Protein AF-A0AA43CRG2-F1 (afdb_monomer_lite)

pLDDT: mean 70.14, std 18.98, range [36.22, 90.38]

Radius of gyration: 13.81 Å; chains: 1; bounding box: 22×43×37 Å

Foldseek 3Di:
DDDDPPPPPLLVVVLVVQPVPDDDDCQLVVLVVVLVLCVVLVPDPVLSVVSVCQCVVVVSGHDSVSVSVSLVVDDPSSNVSSSVVD

Secondary structure (DSSP, 8-state):
------SSSSHHHHHHHHHTT-SSSTHHHHHHHHHHHHHHTT--HHHHHHHHHHHHHTTT---HHHHHHHHTTS-HHHHHHHHHH-

Structure (mmCIF, N/CA/C/O backbone):
data_AF-A0AA43CRG2-F1
#
_entry.id   AF-A0AA43CRG2-F1
#
loop_
_atom_site.group_PDB
_atom_site.id
_atom_site.type_symbol
_atom_site.label_atom_id
_atom_site.label_alt_id
_atom_site.label_comp_id
_atom_site.label_asym_id
_atom_site.label_entity_id
_atom_site.label_seq_id
_atom_site.pdbx_PDB_ins_code
_atom_site.Cartn_x
_atom_site.Cartn_y
_atom_site.Cartn_z
_atom_site.occupancy
_atom_site.B_iso_or_equiv
_atom_site.auth_seq_id
_atom_site.auth_comp_id
_atom_site.auth_asym_id
_atom_site.auth_atom_id
_atom_site.pdbx_PDB_model_num
ATOM 1 N N . MET A 1 1 ? 2.010 -34.994 -16.116 1.00 36.78 1 MET A N 1
ATOM 2 C CA . MET A 1 1 ? 2.785 -33.942 -15.424 1.00 36.78 1 MET A CA 1
ATOM 3 C C . MET A 1 1 ? 2.161 -33.715 -14.059 1.00 36.78 1 MET A C 1
ATOM 5 O O . MET A 1 1 ? 0.943 -33.733 -13.952 1.00 36.78 1 MET A O 1
ATOM 9 N N . LYS A 1 2 ? 3.006 -33.673 -13.028 1.00 36.22 2 LYS A N 1
ATOM 10 C CA . LYS A 1 2 ? 2.682 -33.659 -11.595 1.00 36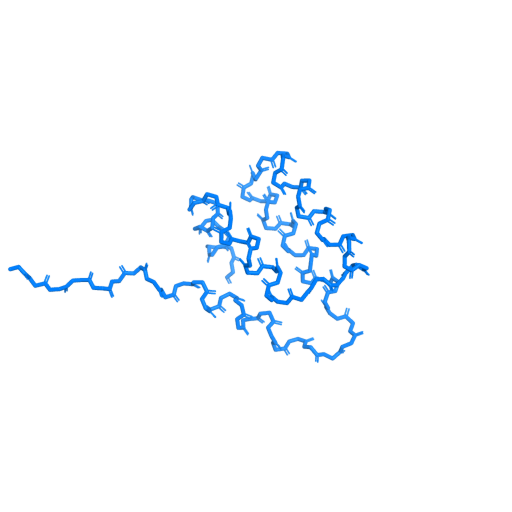.22 2 LYS A CA 1
ATOM 11 C C . LYS A 1 2 ? 2.285 -32.229 -11.178 1.00 36.22 2 LYS A C 1
ATOM 13 O O . LYS A 1 2 ? 2.854 -31.281 -11.703 1.00 36.22 2 LYS A O 1
ATOM 18 N N . MET A 1 3 ? 1.294 -32.108 -10.294 1.00 43.59 3 MET A N 1
ATOM 19 C CA . MET A 1 3 ? 0.744 -30.859 -9.746 1.00 43.59 3 MET A CA 1
ATOM 20 C C . MET A 1 3 ? 1.805 -29.991 -9.056 1.00 43.59 3 MET A C 1
ATOM 22 O O . MET A 1 3 ? 2.525 -30.520 -8.216 1.00 43.59 3 MET A O 1
ATOM 26 N N . ASN A 1 4 ? 1.769 -28.674 -9.295 1.00 38.41 4 ASN A N 1
ATOM 27 C CA . ASN A 1 4 ? 2.332 -27.656 -8.403 1.00 38.41 4 ASN A CA 1
ATOM 28 C C . ASN A 1 4 ? 1.243 -26.597 -8.113 1.00 38.41 4 ASN A C 1
ATOM 30 O O . ASN A 1 4 ? 1.073 -25.679 -8.911 1.00 38.41 4 ASN A O 1
ATOM 34 N N . PRO A 1 5 ? 0.464 -26.716 -7.024 1.00 42.19 5 PRO A N 1
ATOM 35 C CA . PRO A 1 5 ? -0.341 -25.630 -6.485 1.00 42.19 5 PRO A CA 1
ATOM 36 C C . PRO A 1 5 ? 0.492 -24.925 -5.407 1.00 42.19 5 PRO A C 1
ATOM 38 O O . PRO A 1 5 ? 0.371 -25.216 -4.223 1.00 42.19 5 PRO A O 1
ATOM 41 N N . ILE A 1 6 ? 1.417 -24.070 -5.822 1.00 47.72 6 ILE A N 1
ATOM 42 C CA . ILE A 1 6 ? 2.234 -23.235 -4.933 1.00 47.72 6 ILE A CA 1
ATOM 43 C C . ILE A 1 6 ? 2.138 -21.830 -5.537 1.00 47.72 6 ILE A C 1
ATOM 45 O O . ILE A 1 6 ? 2.144 -21.742 -6.760 1.00 47.72 6 ILE A O 1
ATOM 49 N N . PHE A 1 7 ? 2.003 -20.786 -4.714 1.00 45.81 7 PHE A N 1
ATOM 50 C CA . PHE A 1 7 ? 1.623 -19.390 -5.043 1.00 45.81 7 PHE A CA 1
ATOM 51 C C . PHE A 1 7 ? 0.137 -19.019 -4.898 1.00 45.81 7 PHE A C 1
ATOM 53 O O . PHE A 1 7 ? -0.411 -18.266 -5.692 1.00 45.81 7 PHE A O 1
ATOM 60 N N . LYS A 1 8 ? -0.535 -19.515 -3.853 1.00 43.75 8 LYS A N 1
ATOM 61 C CA . LYS A 1 8 ? -1.760 -18.879 -3.313 1.00 43.75 8 LYS A CA 1
ATOM 62 C C . LYS A 1 8 ? -1.779 -18.876 -1.781 1.00 43.75 8 LYS A C 1
ATOM 64 O O . LYS A 1 8 ? -2.816 -19.128 -1.178 1.00 43.75 8 LYS A O 1
ATOM 69 N N . LEU A 1 9 ? -0.611 -18.727 -1.158 1.00 43.78 9 LEU A N 1
ATOM 70 C CA . LEU A 1 9 ? -0.457 -18.881 0.294 1.00 43.78 9 LEU A CA 1
ATOM 71 C C . LEU A 1 9 ? 0.223 -17.693 0.990 1.00 43.78 9 LEU A C 1
ATOM 73 O O . LEU A 1 9 ? 0.209 -17.686 2.214 1.00 43.78 9 LEU A O 1
ATOM 77 N N . SER A 1 10 ? 0.751 -16.698 0.265 1.00 45.88 10 SER A N 1
ATOM 78 C CA . SER A 1 10 ? 1.452 -15.569 0.902 1.00 45.88 10 SER A CA 1
ATOM 79 C C . SER A 1 10 ? 0.522 -14.485 1.452 1.00 45.88 10 SER A C 1
ATOM 81 O O . SER A 1 10 ? 0.746 -14.020 2.561 1.00 45.88 10 SER A O 1
ATOM 83 N N . THR A 1 11 ? -0.602 -14.173 0.798 1.00 45.66 11 THR A N 1
ATOM 84 C CA . THR A 1 11 ? -1.463 -13.054 1.243 1.00 45.66 11 THR A CA 1
ATOM 85 C C . THR A 1 11 ? -2.169 -13.278 2.586 1.00 45.66 11 THR A C 1
ATOM 87 O O . THR A 1 11 ? -2.609 -12.327 3.218 1.00 45.66 11 THR A O 1
ATOM 90 N N . VAL A 1 12 ? -2.263 -14.522 3.071 1.00 48.56 12 VAL A N 1
ATOM 91 C CA . VAL A 1 12 ? -2.911 -14.824 4.364 1.00 48.56 12 VAL A CA 1
ATOM 92 C C . VAL A 1 12 ? -1.955 -14.629 5.548 1.00 48.56 12 VAL A C 1
ATOM 94 O O . VAL A 1 12 ? -2.409 -14.427 6.672 1.00 48.56 12 VAL A O 1
ATOM 97 N N . ALA A 1 13 ? -0.639 -14.705 5.327 1.00 47.16 13 ALA A N 1
ATOM 98 C CA . ALA A 1 13 ? 0.335 -14.592 6.411 1.00 47.16 13 ALA A CA 1
ATOM 99 C C . ALA A 1 13 ? 0.505 -13.136 6.873 1.00 47.16 13 ALA A C 1
ATOM 101 O O . ALA A 1 13 ? 0.500 -12.889 8.079 1.00 47.16 13 ALA A O 1
ATOM 102 N N . LEU A 1 14 ? 0.544 -12.191 5.928 1.00 49.94 14 LEU A N 1
ATOM 103 C CA . LEU A 1 14 ? 0.693 -10.762 6.211 1.00 49.94 14 LEU A CA 1
ATOM 104 C C . LEU A 1 14 ? -0.531 -10.194 6.960 1.00 49.94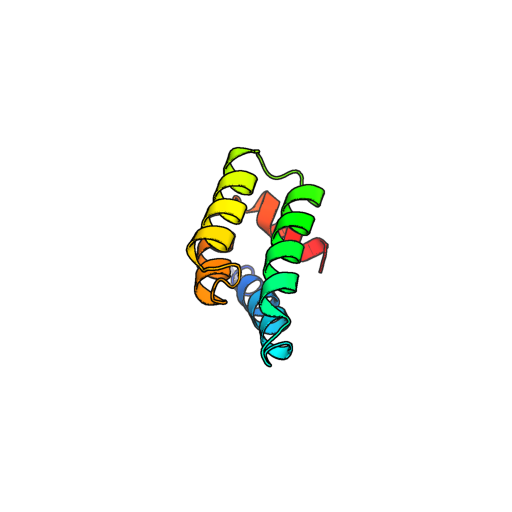 14 LEU A C 1
ATOM 106 O O . LEU A 1 14 ? -0.391 -9.525 7.983 1.00 49.94 14 LEU A O 1
ATOM 110 N N . ALA A 1 15 ? -1.746 -10.568 6.539 1.00 48.66 15 ALA A N 1
ATOM 111 C CA . ALA A 1 15 ? -2.991 -10.185 7.215 1.00 48.66 15 ALA A CA 1
ATOM 112 C C . ALA A 1 15 ? -3.056 -10.703 8.670 1.00 48.66 15 ALA A C 1
ATOM 114 O O . ALA A 1 15 ? -3.470 -10.004 9.599 1.00 48.66 15 ALA A O 1
ATOM 115 N N . ALA A 1 16 ? -2.560 -11.924 8.903 1.00 46.44 16 ALA A N 1
ATOM 116 C CA . ALA A 1 16 ? -2.536 -12.528 10.231 1.00 46.44 16 ALA A CA 1
ATOM 117 C C . ALA A 1 16 ? -1.488 -11.907 11.176 1.00 46.44 16 ALA A C 1
ATOM 119 O O . ALA A 1 16 ? -1.711 -11.903 12.391 1.00 46.44 16 ALA A O 1
ATOM 120 N N . ALA A 1 17 ? -0.375 -11.377 10.654 1.00 48.47 17 ALA A N 1
ATOM 121 C CA . ALA A 1 17 ? 0.638 -10.678 11.451 1.00 48.47 17 ALA A CA 1
ATOM 122 C C . ALA A 1 17 ? 0.107 -9.341 12.004 1.00 48.47 17 ALA A C 1
ATOM 124 O O . ALA A 1 17 ? 0.317 -9.032 13.180 1.00 48.47 17 ALA A O 1
ATOM 125 N N . LEU A 1 18 ? -0.695 -8.624 11.211 1.00 49.09 18 LEU A N 1
ATOM 126 C CA . LEU A 1 18 ? -1.373 -7.386 11.618 1.00 49.09 18 LEU A CA 1
ATOM 127 C C . LEU A 1 18 ? -2.469 -7.641 12.683 1.00 49.09 18 LEU A C 1
ATOM 129 O O . LEU A 1 18 ? -2.753 -6.818 13.548 1.00 49.09 18 LEU A O 1
ATOM 133 N N . CYS A 1 19 ? -3.068 -8.832 12.727 1.00 43.38 19 CYS A N 1
ATOM 134 C CA . CYS A 1 19 ? -4.198 -9.104 13.626 1.00 43.38 19 CYS A CA 1
ATOM 135 C C . CYS A 1 19 ? -3.871 -9.191 15.129 1.00 43.38 19 CYS A C 1
ATOM 137 O O . CYS A 1 19 ? -4.758 -8.983 15.967 1.00 43.38 19 CYS A O 1
ATOM 139 N N . VAL A 1 20 ? -2.633 -9.518 15.517 1.00 45.72 20 VAL A N 1
ATOM 140 C CA . VAL A 1 20 ? -2.279 -9.808 16.929 1.00 45.72 20 VAL A CA 1
ATOM 141 C C . VAL A 1 20 ? -2.056 -8.532 17.764 1.00 45.72 20 VAL A C 1
ATOM 143 O O . VAL A 1 20 ? -1.887 -8.581 18.984 1.00 45.72 20 VAL A O 1
ATOM 146 N N . SER A 1 21 ? -2.150 -7.361 17.139 1.00 37.72 21 SER A N 1
ATOM 147 C CA . SER A 1 21 ? -1.905 -6.049 17.744 1.00 37.72 21 SER A CA 1
ATOM 148 C C . SER A 1 21 ? -3.171 -5.304 18.188 1.00 37.72 21 SER A C 1
ATOM 150 O O . SER A 1 21 ? -3.116 -4.126 18.537 1.00 37.72 21 SER A O 1
ATOM 152 N N . THR A 1 22 ? -4.346 -5.929 18.187 1.00 44.81 22 THR A N 1
ATOM 153 C CA . THR A 1 22 ? -5.613 -5.179 18.188 1.00 44.81 22 THR A CA 1
ATOM 154 C C . THR A 1 22 ? -6.264 -5.030 19.569 1.00 44.81 22 THR A C 1
ATOM 156 O O . THR A 1 22 ? -7.281 -5.632 19.897 1.00 44.81 22 THR A O 1
ATOM 159 N N . VAL A 1 23 ? -5.726 -4.114 20.381 1.00 42.00 23 VAL A N 1
ATOM 160 C CA . VAL A 1 23 ? -6.519 -3.396 21.399 1.00 42.00 23 VAL A CA 1
ATOM 161 C C . VAL A 1 23 ? -6.184 -1.899 21.380 1.00 42.00 23 VAL A C 1
ATOM 163 O O . VAL A 1 23 ? -5.374 -1.386 22.144 1.00 42.00 23 VAL A O 1
ATOM 166 N N . ASN A 1 24 ? -6.886 -1.197 20.485 1.00 36.81 24 ASN A N 1
ATOM 167 C CA . ASN A 1 24 ? -7.322 0.204 20.593 1.00 36.81 24 ASN A CA 1
ATOM 168 C C . ASN A 1 24 ? -6.318 1.365 20.385 1.00 36.81 24 ASN A C 1
ATOM 170 O O . ASN A 1 24 ? -6.733 2.515 20.499 1.00 36.81 24 ASN A O 1
ATOM 174 N N . ALA A 1 25 ? -5.051 1.121 20.031 1.00 37.88 25 ALA A N 1
ATOM 175 C CA . ALA A 1 25 ? -4.111 2.203 19.664 1.00 37.88 25 ALA A CA 1
ATOM 176 C C . ALA A 1 25 ? -3.156 1.890 18.491 1.00 37.88 25 ALA A C 1
ATOM 178 O O . ALA A 1 25 ? -2.599 2.818 17.916 1.00 37.88 25 ALA A O 1
ATOM 179 N N . LYS A 1 26 ? -3.003 0.616 18.105 1.00 42.12 26 LYS A N 1
ATOM 180 C CA . LYS A 1 26 ? -2.005 0.163 17.118 1.00 42.12 26 LYS A CA 1
ATOM 181 C C . LYS A 1 26 ? -2.430 0.205 15.647 1.00 42.12 26 LYS A C 1
ATOM 183 O O . LYS A 1 26 ? -1.571 0.212 14.783 1.00 42.12 26 LYS A O 1
ATOM 188 N N . HIS A 1 27 ? -3.724 0.318 15.346 1.00 49.38 27 HIS A N 1
ATOM 189 C CA . HIS A 1 27 ? -4.198 0.378 13.952 1.00 49.38 27 HIS A CA 1
ATOM 190 C C . HIS A 1 27 ? -3.695 1.607 13.173 1.00 49.38 27 HIS A C 1
ATOM 192 O O . HIS A 1 27 ? -3.727 1.611 11.946 1.00 49.38 27 HIS A O 1
ATOM 198 N N . HIS A 1 28 ? -3.281 2.667 13.876 1.00 50.81 28 HIS A N 1
ATOM 199 C CA . HIS A 1 28 ? -2.646 3.820 13.236 1.00 50.81 28 HIS A CA 1
ATOM 200 C C . HIS A 1 28 ? -1.198 3.505 12.853 1.00 50.81 28 HIS A C 1
ATOM 202 O O . HIS A 1 28 ? -0.767 3.910 11.783 1.00 50.81 28 HIS A O 1
ATOM 208 N N . GLU A 1 29 ? -0.484 2.759 13.703 1.00 59.47 29 GLU A N 1
ATOM 209 C CA . GLU A 1 29 ? 0.898 2.339 13.452 1.00 59.47 29 GLU A CA 1
ATOM 210 C C . GLU A 1 29 ? 0.941 1.392 12.248 1.00 59.47 29 GLU A C 1
ATOM 212 O O . GLU A 1 29 ? 1.670 1.660 11.311 1.00 59.47 29 GLU A O 1
ATOM 217 N N . GLU A 1 30 ? 0.033 0.416 12.166 1.00 63.41 30 GLU A N 1
ATOM 218 C CA . GLU A 1 30 ? -0.057 -0.534 11.038 1.00 63.41 30 GLU A CA 1
ATOM 219 C C . GLU A 1 30 ? -0.350 0.138 9.686 1.00 63.41 30 GLU A C 1
ATOM 221 O O . GLU A 1 30 ? 0.117 -0.283 8.628 1.00 63.41 30 GLU A O 1
ATOM 226 N N . ALA A 1 31 ? -1.140 1.210 9.711 1.00 68.19 31 ALA A N 1
ATOM 227 C CA . ALA A 1 31 ? -1.412 2.019 8.533 1.00 68.19 31 ALA A CA 1
ATOM 228 C C . ALA A 1 31 ? -0.187 2.840 8.101 1.00 68.19 31 ALA A C 1
ATOM 230 O O . ALA A 1 31 ? 0.022 3.050 6.905 1.00 68.19 31 ALA A O 1
ATOM 231 N N . GLU A 1 32 ? 0.594 3.341 9.058 1.00 74.00 32 GLU A N 1
ATOM 232 C CA . GLU A 1 32 ? 1.838 4.057 8.779 1.00 74.00 32 GLU A CA 1
ATOM 233 C C . GLU A 1 32 ? 2.964 3.105 8.351 1.00 74.00 32 GLU A C 1
ATOM 235 O O . GLU A 1 32 ? 3.710 3.463 7.439 1.00 74.00 32 GLU A O 1
ATOM 240 N N . ASP A 1 33 ? 3.009 1.891 8.902 1.00 78.69 33 ASP A N 1
ATOM 241 C CA . ASP A 1 33 ? 3.928 0.815 8.521 1.00 78.69 33 ASP A CA 1
ATOM 242 C C . ASP A 1 33 ? 3.704 0.423 7.053 1.00 78.69 33 ASP A C 1
ATOM 244 O O . ASP A 1 33 ? 4.627 0.523 6.251 1.00 78.69 33 ASP A O 1
ATOM 248 N N . LEU A 1 34 ? 2.450 0.208 6.627 1.00 78.62 34 LEU A N 1
ATOM 249 C CA . LEU A 1 34 ? 2.129 -0.029 5.211 1.00 78.62 34 LEU A CA 1
ATOM 250 C C . LEU A 1 34 ? 2.632 1.097 4.285 1.00 78.62 34 LEU A C 1
ATOM 252 O O . LEU A 1 34 ? 3.049 0.850 3.154 1.00 78.62 34 LEU A O 1
ATOM 256 N N . ILE A 1 35 ? 2.569 2.362 4.718 1.00 83.81 35 ILE A N 1
ATOM 257 C CA . ILE A 1 35 ? 3.088 3.492 3.928 1.00 83.81 35 ILE A CA 1
ATOM 258 C C . ILE A 1 35 ? 4.616 3.471 3.870 1.00 83.81 35 ILE A C 1
ATOM 260 O O . ILE A 1 35 ? 5.173 3.855 2.837 1.00 83.81 35 ILE A O 1
ATOM 264 N N . ALA A 1 36 ? 5.275 3.073 4.956 1.00 86.75 36 ALA A N 1
ATOM 265 C CA . ALA A 1 36 ? 6.721 2.930 5.014 1.00 86.75 36 ALA A CA 1
ATOM 266 C C . ALA A 1 36 ? 7.194 1.797 4.094 1.00 86.75 36 ALA A C 1
ATOM 268 O O . ALA A 1 36 ? 8.041 2.050 3.240 1.00 86.75 36 ALA A O 1
ATOM 269 N N . ASP A 1 37 ? 6.557 0.628 4.147 1.00 85.88 37 ASP A N 1
ATOM 270 C CA . ASP A 1 37 ? 6.904 -0.526 3.309 1.00 85.88 37 ASP A CA 1
ATOM 271 C C . ASP A 1 37 ? 6.705 -0.215 1.822 1.00 85.88 37 ASP A C 1
ATOM 273 O O . ASP A 1 37 ? 7.580 -0.451 0.987 1.00 85.88 37 ASP A O 1
ATOM 277 N N . LEU A 1 38 ? 5.592 0.444 1.476 1.00 86.25 38 LEU A N 1
ATOM 278 C CA . LEU A 1 38 ? 5.373 0.961 0.123 1.00 86.25 38 LEU A CA 1
ATOM 279 C C . LEU A 1 38 ? 6.468 1.951 -0.297 1.00 86.25 38 LEU A C 1
ATOM 281 O O . LEU A 1 38 ? 6.846 1.996 -1.469 1.00 86.25 38 LEU A O 1
ATOM 285 N N . GLN A 1 39 ? 6.971 2.771 0.627 1.00 87.56 39 GLN A N 1
ATOM 286 C CA . GLN A 1 39 ? 8.041 3.718 0.339 1.00 87.56 39 GLN A CA 1
ATOM 287 C C . GLN A 1 39 ? 9.376 3.012 0.091 1.00 87.56 39 GLN A C 1
ATOM 289 O O . GLN A 1 39 ? 10.075 3.374 -0.862 1.00 87.56 39 GLN A O 1
ATOM 294 N N . ASP A 1 40 ? 9.713 2.018 0.908 1.00 88.56 40 ASP A N 1
ATOM 295 C CA . ASP A 1 40 ? 10.943 1.235 0.784 1.00 88.56 40 ASP A CA 1
ATOM 296 C C . ASP A 1 40 ? 10.940 0.382 -0.490 1.00 88.56 40 ASP A C 1
ATOM 298 O O . ASP A 1 40 ? 11.930 0.362 -1.229 1.00 88.56 40 ASP A O 1
ATOM 302 N N . CYS A 1 41 ? 9.779 -0.163 -0.857 1.00 86.56 41 CYS A N 1
ATOM 303 C CA . CYS A 1 41 ? 9.545 -0.834 -2.135 1.00 86.56 41 CYS A CA 1
ATOM 304 C C . CYS A 1 41 ? 9.375 0.115 -3.330 1.00 86.56 41 CYS A C 1
ATOM 306 O O . CYS A 1 41 ? 9.108 -0.324 -4.449 1.00 86.56 41 CYS A O 1
ATOM 308 N N . LYS A 1 42 ? 9.568 1.426 -3.132 1.00 88.06 42 LYS A N 1
ATOM 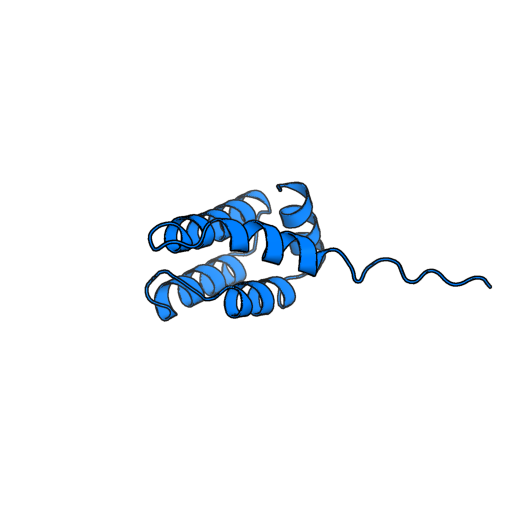309 C CA . LYS A 1 42 ? 9.504 2.461 -4.179 1.00 88.06 42 LYS A CA 1
ATOM 310 C C . LYS A 1 42 ? 8.188 2.456 -4.956 1.00 88.06 42 LYS A C 1
ATOM 312 O O . LYS A 1 42 ? 8.177 2.694 -6.166 1.00 88.06 42 LYS A O 1
ATOM 317 N N . ALA A 1 43 ? 7.081 2.231 -4.256 1.00 86.69 43 ALA A N 1
ATOM 318 C CA . ALA A 1 43 ? 5.750 2.302 -4.827 1.00 86.69 43 ALA A CA 1
ATOM 319 C C . ALA A 1 43 ? 5.524 3.642 -5.542 1.00 86.69 43 ALA A C 1
ATOM 321 O O . ALA A 1 43 ? 5.871 4.719 -5.044 1.00 86.69 43 ALA A O 1
ATOM 322 N N . ASP A 1 44 ? 4.884 3.580 -6.709 1.00 87.50 44 ASP A N 1
ATOM 323 C CA . ASP A 1 44 ? 4.544 4.765 -7.487 1.00 87.50 44 ASP A CA 1
ATOM 324 C C . ASP A 1 44 ? 3.711 5.773 -6.684 1.00 87.50 44 ASP A C 1
ATOM 326 O O . ASP A 1 44 ? 2.891 5.430 -5.825 1.00 87.50 44 ASP A O 1
ATOM 330 N N . ALA A 1 45 ? 3.840 7.055 -7.038 1.00 87.19 45 ALA A N 1
ATOM 331 C CA . ALA A 1 45 ? 3.146 8.144 -6.350 1.00 87.19 45 ALA A CA 1
ATOM 332 C C . ALA A 1 45 ? 1.613 7.968 -6.327 1.00 87.19 45 ALA A C 1
ATOM 334 O O . ALA A 1 45 ? 0.947 8.420 -5.393 1.00 87.19 45 ALA A O 1
ATOM 335 N N . ALA A 1 46 ? 1.043 7.300 -7.336 1.00 88.81 46 ALA A N 1
ATOM 336 C CA . ALA A 1 46 ? -0.380 6.971 -7.384 1.00 88.81 46 ALA A CA 1
ATOM 337 C C . ALA A 1 46 ? -0.779 5.932 -6.321 1.00 88.81 46 ALA A C 1
ATOM 339 O O . ALA A 1 46 ? -1.818 6.090 -5.678 1.00 88.81 46 ALA A O 1
ATOM 340 N N . THR A 1 47 ? 0.053 4.913 -6.104 1.00 88.00 47 THR A N 1
ATOM 341 C CA . THR A 1 47 ? -0.138 3.877 -5.081 1.00 88.00 47 THR A CA 1
ATOM 342 C C . THR A 1 47 ? -0.004 4.467 -3.684 1.00 88.00 47 THR A C 1
ATOM 344 O O . THR A 1 47 ? -0.914 4.331 -2.868 1.00 88.00 47 THR A O 1
ATOM 347 N N . MET A 1 48 ? 1.054 5.249 -3.455 1.00 89.31 48 MET A N 1
ATOM 348 C CA . MET A 1 48 ? 1.266 5.983 -2.203 1.00 89.31 48 MET A CA 1
ATOM 349 C C . MET A 1 48 ? 0.096 6.918 -1.879 1.00 89.31 48 MET A C 1
ATOM 351 O O . MET A 1 48 ? -0.332 7.038 -0.731 1.00 89.31 48 MET A O 1
ATOM 355 N N . LYS A 1 49 ? -0.463 7.581 -2.899 1.00 90.38 49 LYS A N 1
ATOM 356 C CA . LYS A 1 49 ? -1.643 8.432 -2.731 1.00 90.38 49 LYS A CA 1
ATOM 357 C C . LYS A 1 49 ? -2.884 7.618 -2.362 1.00 90.38 49 LYS A C 1
ATOM 359 O O . LYS A 1 49 ? -3.591 8.021 -1.442 1.00 90.38 49 LYS A O 1
ATOM 364 N N . LYS A 1 50 ? -3.138 6.492 -3.036 1.00 88.56 50 LYS A N 1
ATOM 365 C CA . LYS A 1 50 ? -4.275 5.607 -2.730 1.00 88.56 50 LYS A CA 1
ATOM 366 C C . LYS A 1 50 ? -4.208 5.063 -1.304 1.00 88.56 50 LYS A C 1
ATOM 368 O O . LYS A 1 50 ? -5.223 5.104 -0.615 1.00 88.56 50 LYS A O 1
ATOM 373 N N . ALA A 1 51 ? -3.031 4.629 -0.852 1.00 86.69 51 ALA A N 1
ATOM 374 C CA . ALA A 1 51 ? -2.824 4.170 0.519 1.00 86.69 51 ALA A CA 1
ATOM 375 C C . ALA A 1 51 ? -3.158 5.282 1.529 1.00 86.69 51 ALA A C 1
ATOM 377 O O . ALA A 1 51 ? -4.010 5.108 2.398 1.00 86.69 51 ALA A O 1
ATOM 378 N N . LYS A 1 52 ? -2.607 6.491 1.339 1.00 87.00 52 LYS A N 1
ATOM 379 C CA . LYS A 1 52 ? -2.907 7.656 2.197 1.00 87.00 52 LYS A CA 1
ATOM 380 C C . LYS A 1 52 ? -4.386 8.044 2.185 1.00 87.00 52 LYS A C 1
ATOM 382 O O . LYS A 1 52 ? -4.939 8.410 3.222 1.00 87.00 52 LYS A O 1
ATOM 387 N N . GLU A 1 53 ? -5.040 7.993 1.026 1.00 89.06 53 GLU A N 1
ATOM 388 C CA . GLU A 1 53 ? -6.475 8.266 0.901 1.00 89.06 53 GLU A CA 1
ATOM 389 C C . GLU A 1 53 ? -7.320 7.211 1.621 1.00 89.06 53 GLU A C 1
ATOM 391 O O . GLU A 1 53 ? -8.289 7.575 2.286 1.00 89.06 53 GLU A O 1
ATOM 396 N N . MET A 1 54 ? -6.943 5.933 1.539 1.00 86.12 54 MET A N 1
ATOM 397 C CA . MET A 1 54 ? -7.598 4.830 2.242 1.00 86.12 54 MET A CA 1
ATOM 398 C C . MET A 1 54 ? -7.483 4.993 3.763 1.00 86.12 54 MET A C 1
ATOM 400 O O . MET A 1 54 ? -8.506 4.988 4.451 1.00 86.12 54 MET A O 1
ATOM 404 N N . ILE A 1 55 ? -6.284 5.271 4.276 1.00 84.50 55 ILE A N 1
ATOM 405 C CA . ILE A 1 55 ? -6.047 5.535 5.703 1.00 84.50 55 ILE A CA 1
ATOM 406 C C . ILE A 1 55 ? -6.887 6.727 6.171 1.00 84.50 55 ILE A C 1
ATOM 408 O O . ILE A 1 55 ? -7.650 6.639 7.135 1.00 84.50 55 ILE A O 1
ATOM 412 N N . LYS A 1 56 ? -6.830 7.842 5.433 1.00 85.50 56 LYS A N 1
ATOM 413 C CA . LYS A 1 56 ? -7.570 9.063 5.771 1.00 85.50 56 LYS A CA 1
ATOM 414 C C . LYS A 1 56 ? -9.086 8.862 5.739 1.00 85.50 56 LYS A C 1
ATOM 416 O O . LYS A 1 56 ? -9.787 9.380 6.607 1.00 85.50 56 LYS A O 1
ATOM 421 N N . LYS A 1 57 ? -9.606 8.130 4.750 1.00 84.12 57 LYS A N 1
ATOM 422 C CA . LYS A 1 57 ? -11.046 7.864 4.594 1.00 84.12 57 LYS A CA 1
ATOM 423 C C . LYS A 1 57 ? -11.609 7.038 5.750 1.00 84.12 57 LYS A C 1
ATOM 425 O O . LYS A 1 57 ? -12.773 7.219 6.095 1.00 84.12 57 LYS A O 1
ATOM 430 N N . ASN A 1 58 ? -10.783 6.196 6.363 1.00 79.75 58 ASN A N 1
ATOM 431 C CA . ASN A 1 58 ? -11.155 5.360 7.501 1.00 79.75 58 ASN A CA 1
ATOM 432 C C . ASN A 1 58 ? -10.758 5.972 8.858 1.00 79.75 58 ASN A C 1
ATOM 434 O O . ASN A 1 58 ? -10.650 5.266 9.853 1.00 79.75 58 ASN A O 1
ATOM 438 N N . GLY A 1 59 ? -10.527 7.289 8.921 1.00 79.00 59 GLY A N 1
ATOM 439 C CA . GLY A 1 59 ? -10.216 7.972 10.181 1.00 79.00 59 GLY A CA 1
ATOM 440 C C . GLY A 1 59 ? -8.845 7.618 10.768 1.00 79.00 59 GLY A C 1
ATOM 441 O O . GLY A 1 59 ? -8.651 7.770 11.970 1.00 79.00 59 GLY A O 1
ATOM 442 N N . GLY A 1 60 ? -7.906 7.158 9.937 1.00 77.06 60 GLY A N 1
ATOM 443 C CA . GLY A 1 60 ? -6.570 6.735 10.364 1.00 77.06 60 GLY A CA 1
ATOM 444 C C . GLY A 1 60 ? -6.471 5.267 10.775 1.00 77.06 60 GLY A C 1
ATOM 445 O O . GLY A 1 60 ? -5.401 4.846 11.184 1.00 77.06 60 GLY A O 1
ATOM 446 N N . ALA A 1 61 ? -7.559 4.499 10.681 1.00 78.31 61 ALA A N 1
ATOM 447 C CA . ALA A 1 61 ? -7.588 3.088 11.056 1.00 78.31 61 ALA A CA 1
ATOM 448 C C . ALA A 1 61 ? -8.419 2.291 10.034 1.00 78.31 61 ALA A C 1
ATOM 450 O O . ALA A 1 61 ? -9.601 2.024 10.268 1.00 78.31 61 ALA A O 1
ATOM 451 N N . PRO A 1 62 ? -7.856 1.970 8.855 1.00 80.00 62 PRO A N 1
ATOM 452 C CA . PRO A 1 62 ? -8.501 1.042 7.938 1.00 80.00 62 PRO A CA 1
ATOM 453 C C . PRO A 1 62 ? -8.651 -0.335 8.593 1.00 80.00 62 PRO A C 1
ATOM 455 O O . PRO A 1 62 ? -7.831 -0.757 9.406 1.00 80.00 62 PRO A O 1
ATOM 458 N N . THR A 1 63 ? -9.723 -1.042 8.247 1.00 82.00 63 THR A N 1
ATOM 459 C CA . THR A 1 63 ? -9.884 -2.441 8.660 1.00 82.00 63 THR A CA 1
ATOM 460 C C . THR A 1 63 ? -8.902 -3.317 7.891 1.00 82.00 63 THR A C 1
ATOM 462 O O . THR A 1 63 ? -8.655 -3.025 6.724 1.00 82.00 63 THR A O 1
ATOM 465 N N . GLU A 1 64 ? -8.466 -4.432 8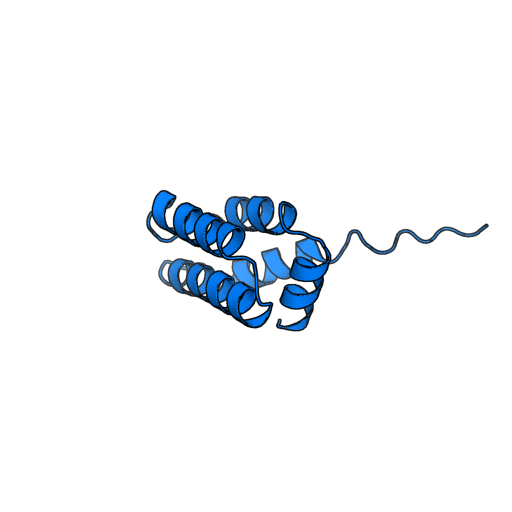.472 1.00 79.31 64 GLU A N 1
ATOM 466 C CA . GLU A 1 64 ? -7.646 -5.466 7.813 1.00 79.31 64 GLU A CA 1
ATOM 467 C C . GLU A 1 64 ? -8.127 -5.772 6.388 1.00 79.31 64 GLU A C 1
ATOM 469 O O . GLU A 1 64 ? -7.394 -5.581 5.430 1.00 79.31 64 GLU A O 1
ATOM 474 N N . LYS A 1 65 ? -9.425 -6.050 6.210 1.00 82.88 65 LYS A N 1
ATOM 475 C CA . LYS A 1 65 ? -10.010 -6.300 4.884 1.00 82.88 65 LYS A CA 1
ATOM 476 C C . LYS A 1 65 ? -9.759 -5.183 3.857 1.00 82.88 65 LYS A C 1
ATOM 478 O O . LYS A 1 65 ? -9.643 -5.449 2.669 1.00 82.88 65 LYS A O 1
ATOM 483 N N . GLN A 1 66 ? -9.744 -3.923 4.286 1.00 83.31 66 GLN A N 1
ATOM 484 C CA . GLN A 1 66 ? -9.487 -2.788 3.392 1.00 83.31 66 GLN A CA 1
ATOM 485 C C . GLN A 1 66 ? -8.005 -2.658 3.044 1.00 83.31 66 GLN A C 1
ATOM 487 O O . GLN A 1 66 ? -7.690 -2.119 1.984 1.00 83.31 66 GLN A O 1
ATOM 492 N N . VAL A 1 67 ? -7.128 -3.107 3.942 1.00 83.06 67 VAL A N 1
ATOM 493 C CA . VAL A 1 67 ? -5.691 -3.220 3.701 1.00 83.06 67 VAL A CA 1
ATOM 494 C C . VAL A 1 67 ? -5.433 -4.374 2.734 1.00 83.06 67 VAL A C 1
ATOM 496 O O . VAL A 1 67 ? -4.817 -4.136 1.704 1.00 83.06 67 VAL A O 1
ATOM 499 N N . ASP A 1 68 ? -6.019 -5.550 2.962 1.00 82.56 68 ASP A N 1
ATOM 500 C CA . ASP A 1 68 ? -5.921 -6.704 2.059 1.00 82.56 68 ASP A CA 1
ATOM 501 C C . ASP A 1 68 ? -6.444 -6.380 0.658 1.00 82.56 68 ASP A C 1
ATOM 503 O O . ASP A 1 68 ? -5.726 -6.536 -0.322 1.00 82.56 68 ASP A O 1
ATOM 507 N N . ASP A 1 69 ? -7.664 -5.833 0.550 1.00 86.56 69 ASP A N 1
ATOM 508 C CA . ASP A 1 69 ? -8.250 -5.445 -0.740 1.00 86.56 69 ASP A CA 1
ATOM 509 C C . ASP A 1 69 ? -7.378 -4.375 -1.454 1.00 86.56 69 ASP A C 1
ATOM 511 O O . ASP A 1 69 ? -7.426 -4.237 -2.680 1.00 86.56 69 ASP A O 1
ATOM 515 N N . PHE A 1 70 ? -6.598 -3.583 -0.702 1.00 86.75 70 PHE A N 1
ATOM 516 C CA . PHE A 1 70 ? -5.637 -2.630 -1.256 1.00 86.75 70 PHE A CA 1
ATOM 517 C C . PHE A 1 70 ? -4.349 -3.321 -1.718 1.00 86.75 70 PHE A C 1
ATOM 519 O O . PHE A 1 70 ? -3.932 -3.048 -2.844 1.00 86.75 70 PHE A O 1
ATOM 526 N N . ILE A 1 71 ? -3.761 -4.207 -0.909 1.00 84.62 71 ILE A N 1
ATOM 527 C CA . ILE A 1 71 ? -2.551 -4.976 -1.242 1.00 84.62 71 ILE A CA 1
ATOM 528 C C . ILE A 1 71 ? -2.810 -5.874 -2.456 1.00 84.62 71 ILE A C 1
ATOM 530 O O . ILE A 1 71 ? -2.042 -5.829 -3.408 1.00 84.62 71 ILE A O 1
ATOM 534 N N . ASP A 1 72 ? -3.957 -6.552 -2.516 1.00 84.50 72 ASP A N 1
ATOM 535 C CA . ASP A 1 72 ? -4.393 -7.357 -3.670 1.00 84.50 72 ASP A CA 1
ATOM 536 C C . ASP A 1 72 ? -4.550 -6.532 -4.965 1.00 84.50 72 ASP A C 1
ATOM 538 O O . ASP A 1 72 ? -4.617 -7.079 -6.067 1.00 84.50 72 ASP A O 1
ATOM 542 N N . SER A 1 73 ? -4.655 -5.203 -4.857 1.00 85.56 73 SER A N 1
ATOM 543 C CA . SER A 1 73 ? -4.743 -4.298 -6.009 1.00 85.56 73 SER A CA 1
ATOM 544 C C . SER A 1 73 ? -3.382 -3.790 -6.498 1.00 85.56 73 SER A C 1
ATOM 546 O O . SER A 1 73 ? -3.324 -3.064 -7.500 1.00 85.56 73 SER A O 1
ATOM 548 N N . LEU A 1 74 ? -2.307 -4.128 -5.783 1.00 85.31 74 LEU A N 1
ATOM 549 C CA . LEU A 1 74 ? -0.936 -3.764 -6.113 1.00 85.31 74 LEU A CA 1
ATOM 550 C C . LEU A 1 74 ? -0.368 -4.706 -7.183 1.00 85.31 74 LEU A C 1
ATOM 552 O O . LEU A 1 74 ? -0.843 -5.827 -7.348 1.00 85.31 74 LEU A O 1
ATOM 556 N N . PRO A 1 75 ? 0.631 -4.256 -7.957 1.00 86.75 75 PRO A N 1
ATOM 557 C CA . PRO A 1 75 ? 1.360 -5.156 -8.840 1.00 86.75 75 PRO A CA 1
ATOM 558 C C . PRO A 1 75 ? 2.125 -6.206 -8.024 1.00 86.75 75 PRO A C 1
ATOM 560 O O . PRO A 1 75 ? 2.702 -5.865 -6.993 1.00 86.75 75 PRO A O 1
ATOM 563 N N . ASP A 1 76 ? 2.179 -7.443 -8.529 1.00 85.31 76 ASP A N 1
ATOM 564 C CA . ASP A 1 76 ? 2.807 -8.589 -7.848 1.00 85.31 76 ASP A CA 1
ATOM 565 C C . ASP A 1 76 ? 4.242 -8.282 -7.382 1.00 85.31 76 ASP A C 1
ATOM 567 O O . ASP A 1 76 ? 4.601 -8.599 -6.260 1.00 85.31 76 ASP A O 1
ATOM 571 N N . GLU A 1 77 ? 5.033 -7.561 -8.187 1.00 85.25 77 GLU A N 1
ATOM 572 C CA . GLU A 1 77 ? 6.414 -7.171 -7.846 1.00 85.25 77 GLU A CA 1
ATOM 573 C C . GLU A 1 77 ? 6.510 -6.308 -6.576 1.00 85.25 77 GLU A C 1
ATOM 575 O O . GLU A 1 77 ? 7.508 -6.339 -5.860 1.00 85.25 77 GLU A O 1
ATOM 580 N N . LEU A 1 78 ? 5.481 -5.500 -6.313 1.00 83.44 78 LEU A N 1
ATOM 581 C CA . LEU A 1 78 ? 5.418 -4.647 -5.133 1.00 83.44 78 LEU A CA 1
ATOM 582 C C . LEU A 1 78 ? 4.947 -5.443 -3.914 1.00 83.44 78 LEU A C 1
ATOM 584 O O . LEU A 1 78 ? 5.427 -5.187 -2.818 1.00 83.44 78 LEU A O 1
ATOM 588 N N . ILE A 1 79 ? 4.042 -6.404 -4.118 1.00 82.69 79 ILE A N 1
ATOM 589 C CA . ILE A 1 79 ? 3.590 -7.330 -3.073 1.00 82.69 79 ILE A CA 1
ATOM 590 C C . ILE A 1 79 ? 4.761 -8.208 -2.629 1.00 82.69 79 ILE A C 1
ATOM 592 O O . ILE A 1 79 ? 5.044 -8.260 -1.440 1.00 82.69 79 ILE A O 1
ATOM 596 N N . ASP A 1 80 ? 5.491 -8.802 -3.577 1.00 85.06 80 ASP A N 1
ATOM 597 C CA . ASP A 1 80 ? 6.673 -9.625 -3.302 1.00 85.06 80 ASP A CA 1
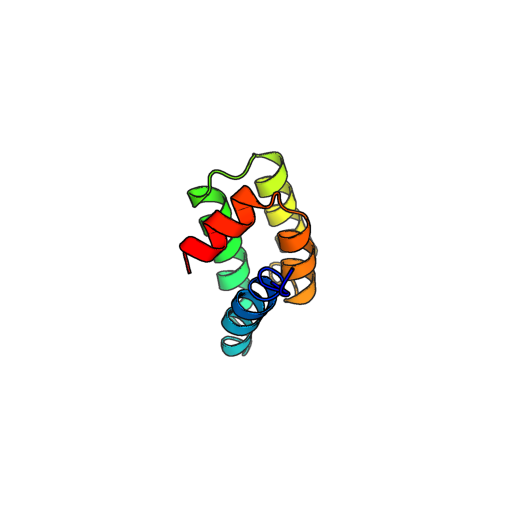ATOM 598 C C . ASP A 1 80 ? 7.727 -8.840 -2.502 1.00 85.06 80 ASP A C 1
ATOM 600 O O . ASP A 1 80 ? 8.305 -9.366 -1.558 1.00 85.06 80 ASP A O 1
ATOM 604 N N . CYS A 1 81 ? 7.947 -7.563 -2.835 1.00 85.44 81 CYS A N 1
ATOM 605 C CA . CYS A 1 81 ? 8.878 -6.713 -2.095 1.00 85.44 81 CYS A CA 1
ATOM 606 C C . CYS A 1 81 ? 8.418 -6.432 -0.655 1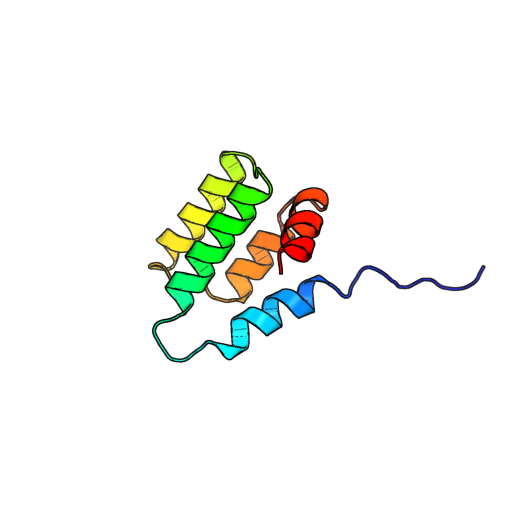.00 85.44 81 CYS A C 1
ATOM 608 O O . CYS A 1 81 ? 9.242 -6.459 0.253 1.00 85.44 81 CYS A O 1
ATOM 610 N N . ILE A 1 82 ? 7.125 -6.161 -0.439 1.00 83.25 82 ILE A N 1
ATOM 611 C CA . ILE A 1 82 ? 6.574 -5.928 0.907 1.00 83.25 82 ILE A CA 1
ATOM 612 C C . ILE A 1 82 ? 6.656 -7.218 1.735 1.00 83.25 82 ILE A C 1
ATOM 614 O O . ILE A 1 82 ? 7.095 -7.171 2.878 1.00 83.25 82 ILE A O 1
ATOM 618 N N . ASP A 1 83 ? 6.334 -8.369 1.138 1.00 80.12 83 ASP A N 1
ATOM 619 C CA . ASP A 1 83 ? 6.462 -9.690 1.770 1.00 80.12 83 ASP A CA 1
ATOM 620 C C . ASP A 1 83 ? 7.926 -10.048 2.117 1.00 80.12 83 ASP A C 1
ATOM 622 O O . ASP A 1 83 ? 8.159 -10.872 2.997 1.00 80.12 83 ASP A O 1
ATOM 626 N N . GLU A 1 84 ? 8.924 -9.473 1.432 1.00 79.81 84 GLU A N 1
ATOM 627 C CA . GLU A 1 84 ? 10.353 -9.639 1.758 1.00 79.81 84 GLU A CA 1
ATOM 628 C C . GLU A 1 84 ? 10.849 -8.706 2.884 1.00 79.81 84 GLU A C 1
ATOM 630 O O . GLU A 1 84 ? 11.949 -8.929 3.405 1.00 79.81 84 GLU A O 1
ATOM 635 N N . LEU A 1 85 ? 10.096 -7.652 3.228 1.00 71.44 85 LEU A N 1
ATOM 636 C CA . LEU A 1 85 ? 10.442 -6.702 4.296 1.00 71.44 85 LEU A CA 1
ATOM 637 C C . LEU A 1 85 ? 9.982 -7.165 5.691 1.00 71.44 85 LEU A C 1
ATOM 639 O O . LEU A 1 85 ? 10.615 -6.769 6.675 1.00 71.44 85 LEU A O 1
ATOM 643 N N . ASP A 1 86 ? 8.929 -7.986 5.758 1.00 59.34 86 ASP A N 1
ATOM 644 C CA . ASP A 1 86 ? 8.359 -8.585 6.983 1.00 59.34 86 ASP A CA 1
ATOM 645 C C . ASP A 1 86 ? 9.136 -9.840 7.452 1.00 59.34 86 ASP A C 1
ATOM 647 O O . ASP A 1 86 ? 9.399 -9.967 8.676 1.00 59.34 86 ASP A O 1
#

Sequence (86 aa):
MKMNPIFKLSTVALAAALCVSTVNAKHHEEAEDLIADLQDCKADAATMKKAKEMIKKNGGAPTEKQVDDFIDSLPDELIDCIDELD